Protein AF-A0A2G9NCN1-F1 (afdb_monomer)

Sequence (105 aa):
MTINVITGAPCSGKTTLVGLLRDEGFAVLEETAFELINERKDGGRGNPHESREELIEFEKELFARQKEKEWEFVSYGGKMSKNNGMIEGTKHGFLDRSLVDVLAY

Solvent-accessible surface area (backbone atoms only — not comparable to full-atom values): 6289 Å² total; per-residue (Å²): 117,47,79,45,78,48,71,57,64,87,91,68,50,61,70,57,53,50,48,52,41,39,75,76,53,40,24,57,47,78,46,52,61,61,55,51,53,50,54,32,54,78,67,73,45,75,68,48,79,78,41,74,67,45,35,54,52,47,53,53,51,40,52,54,53,41,53,50,51,52,48,50,40,60,75,57,62,36,76,67,63,96,82,62,81,85,58,89,78,56,53,47,31,41,37,55,45,63,94,57,66,87,75,78,117

Radius of gyration: 14.78 Å; Cα contacts (8 Å, |Δi|>4): 110; chains: 1; bounding box: 37×28×39 Å

Foldseek 3Di:
DAEAEDEDAPPPCLVVVLVVCVVVVALEDDQLLVVLQVVCVVVVHDQCPPDPVSVVVSVVVSVVVVVVSVCCCVVVVSPDDPDDDDPPPRNYYYYYDYPCPSPVD

Mean predicted aligned error: 9.06 Å

Structure (mmCIF, N/CA/C/O backbone):
data_AF-A0A2G9NCN1-F1
#
_entry.id   AF-A0A2G9NCN1-F1
#
loop_
_atom_site.group_PDB
_atom_site.id
_atom_site.type_symbol
_atom_site.label_atom_id
_atom_site.label_alt_id
_atom_site.label_comp_id
_atom_site.label_asym_id
_atom_site.label_entity_id
_atom_site.label_seq_id
_atom_site.pdbx_PDB_ins_code
_atom_site.Cartn_x
_atom_site.Cartn_y
_atom_site.Cartn_z
_atom_site.occupancy
_atom_site.B_iso_or_equiv
_atom_site.auth_seq_id
_atom_site.auth_comp_id
_atom_site.auth_asym_id
_atom_site.auth_atom_id
_atom_site.pdbx_PDB_model_num
ATOM 1 N N . MET A 1 1 ? -4.723 8.467 18.477 1.00 66.69 1 MET A N 1
ATOM 2 C CA . MET A 1 1 ? -4.664 7.323 17.551 1.00 66.69 1 MET A CA 1
ATOM 3 C C . MET A 1 1 ? -3.253 6.772 17.598 1.00 66.69 1 MET A C 1
ATOM 5 O O . MET A 1 1 ? -2.312 7.541 17.476 1.00 66.69 1 MET A O 1
ATOM 9 N N . THR A 1 2 ? -3.123 5.481 17.852 1.00 70.88 2 THR A N 1
ATOM 10 C CA . THR A 1 2 ? -1.888 4.705 17.866 1.00 70.88 2 THR A CA 1
ATOM 11 C C . THR A 1 2 ? -1.744 4.041 16.506 1.00 70.88 2 THR A C 1
ATOM 13 O O . THR A 1 2 ? -2.701 3.458 16.004 1.00 70.88 2 THR A O 1
ATOM 16 N N . ILE A 1 3 ? -0.567 4.131 15.900 1.00 75.06 3 ILE A N 1
ATOM 17 C CA . ILE A 1 3 ? -0.284 3.478 14.622 1.00 75.06 3 ILE A CA 1
ATOM 18 C C . ILE A 1 3 ? 0.561 2.246 14.905 1.00 75.06 3 ILE A C 1
ATOM 20 O O . ILE A 1 3 ? 1.618 2.342 15.525 1.00 75.06 3 ILE A O 1
ATOM 24 N N . ASN A 1 4 ? 0.069 1.097 14.463 1.00 80.00 4 ASN A N 1
ATOM 25 C CA . ASN A 1 4 ? 0.758 -0.176 14.524 1.00 80.00 4 ASN A CA 1
ATOM 26 C C . ASN A 1 4 ? 1.290 -0.495 13.126 1.00 80.00 4 ASN A C 1
ATOM 28 O O . ASN A 1 4 ? 0.549 -0.446 12.147 1.00 80.00 4 ASN A O 1
ATOM 32 N N . VAL A 1 5 ? 2.568 -0.837 13.028 1.00 81.06 5 VAL A N 1
ATOM 33 C CA . VAL A 1 5 ? 3.169 -1.268 11.765 1.00 81.06 5 VAL A CA 1
ATOM 34 C C . VAL A 1 5 ? 3.311 -2.780 11.800 1.00 81.06 5 VAL A C 1
ATOM 36 O O . VAL A 1 5 ? 3.916 -3.322 12.725 1.00 81.06 5 VAL A O 1
ATOM 39 N N . ILE A 1 6 ? 2.748 -3.452 10.801 1.00 80.06 6 ILE A N 1
ATOM 40 C CA . ILE A 1 6 ? 2.888 -4.889 10.596 1.00 80.06 6 ILE A CA 1
ATOM 41 C C . ILE A 1 6 ? 4.017 -5.081 9.589 1.00 80.06 6 ILE A C 1
ATOM 43 O O . ILE A 1 6 ? 3.953 -4.590 8.465 1.00 80.06 6 ILE A O 1
ATOM 47 N N . THR A 1 7 ? 5.068 -5.782 10.007 1.00 80.56 7 THR A N 1
ATOM 48 C CA . THR A 1 7 ? 6.214 -6.112 9.158 1.00 80.56 7 THR A CA 1
ATOM 49 C C . THR A 1 7 ? 6.429 -7.618 9.127 1.00 80.56 7 THR A C 1
ATOM 51 O O . THR A 1 7 ? 6.041 -8.344 10.043 1.00 80.56 7 THR A O 1
ATOM 54 N N . GLY A 1 8 ? 7.041 -8.109 8.054 1.00 74.00 8 GLY A N 1
ATOM 55 C CA . GLY A 1 8 ? 7.278 -9.536 7.863 1.00 74.00 8 GLY A CA 1
ATOM 56 C C . GLY A 1 8 ? 7.712 -9.862 6.441 1.00 74.00 8 GLY A C 1
ATOM 57 O O . GLY A 1 8 ? 7.582 -9.037 5.533 1.00 74.00 8 GLY A O 1
ATOM 58 N N . ALA A 1 9 ? 8.235 -11.072 6.258 1.00 72.31 9 ALA A N 1
ATOM 59 C CA . ALA A 1 9 ? 8.667 -11.566 4.957 1.00 72.31 9 ALA A CA 1
ATOM 60 C C . ALA A 1 9 ? 7.514 -11.563 3.927 1.00 72.31 9 ALA A C 1
ATOM 62 O O . ALA A 1 9 ? 6.336 -11.607 4.311 1.00 72.31 9 ALA A O 1
ATOM 63 N N . PRO A 1 10 ? 7.817 -11.523 2.619 1.00 70.19 10 PRO A N 1
ATOM 64 C CA . PRO A 1 10 ? 6.810 -11.796 1.598 1.00 70.19 10 PRO A CA 1
ATOM 65 C C . PRO A 1 10 ? 6.132 -13.146 1.880 1.00 70.19 10 PRO A C 1
ATOM 67 O O . PRO A 1 10 ? 6.751 -14.074 2.404 1.00 70.19 10 PRO A O 1
ATOM 70 N N . CYS A 1 11 ? 4.834 -13.236 1.588 1.00 70.50 11 CYS A N 1
ATOM 71 C CA . CYS A 1 11 ? 4.008 -14.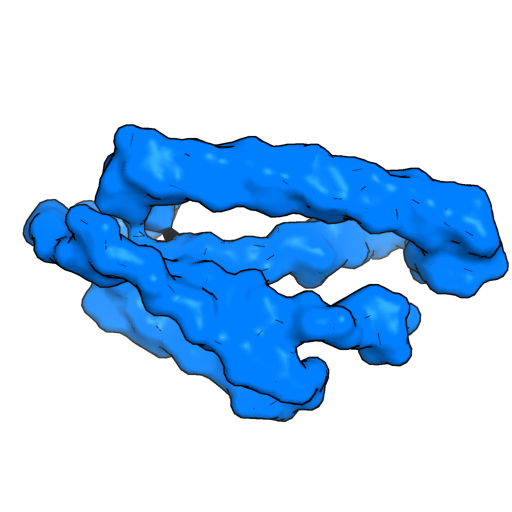427 1.832 1.00 70.50 11 CYS A CA 1
ATOM 72 C C . CYS A 1 11 ? 3.882 -14.880 3.305 1.00 70.50 11 CYS A C 1
ATOM 74 O O . CYS A 1 11 ? 3.397 -15.979 3.560 1.00 70.50 11 CYS A O 1
ATOM 76 N N . SER A 1 12 ? 4.233 -14.048 4.297 1.00 79.94 12 SER A N 1
ATOM 77 C CA . SER A 1 12 ? 4.064 -14.388 5.724 1.00 79.94 12 SER A CA 1
ATOM 78 C C . SER A 1 12 ? 2.637 -14.187 6.265 1.00 79.94 12 SER A C 1
ATOM 80 O O . SER A 1 12 ? 2.434 -14.222 7.476 1.00 79.94 12 SER A O 1
ATOM 82 N N . GLY A 1 13 ? 1.656 -13.917 5.395 1.00 80.44 13 GLY A N 1
ATOM 83 C CA . GLY A 1 13 ? 0.256 -13.697 5.779 1.00 80.44 13 GLY A CA 1
ATOM 84 C C . GLY A 1 13 ? -0.088 -12.279 6.256 1.00 80.44 13 GLY A C 1
ATOM 85 O O . GLY A 1 13 ? -1.154 -12.089 6.836 1.00 80.44 13 GLY A O 1
ATOM 86 N N . LYS A 1 14 ? 0.770 -11.275 6.013 1.00 85.12 14 LYS A N 1
ATOM 87 C CA . LYS A 1 14 ? 0.518 -9.873 6.416 1.00 85.12 14 LYS A CA 1
ATOM 88 C C . LYS A 1 14 ? -0.776 -9.326 5.825 1.00 85.12 14 LYS A C 1
ATOM 90 O O . LYS A 1 14 ? -1.657 -8.920 6.572 1.00 85.12 14 LYS A O 1
ATOM 95 N N . THR A 1 15 ? -0.933 -9.450 4.508 1.00 80.75 15 THR A N 1
ATOM 96 C CA . THR A 1 15 ? -2.136 -9.036 3.780 1.00 80.75 15 THR A CA 1
ATOM 97 C C . THR A 1 15 ? -3.390 -9.726 4.323 1.00 80.75 15 THR A C 1
ATOM 99 O O . THR A 1 15 ? -4.438 -9.102 4.450 1.00 80.75 15 THR A O 1
ATOM 102 N N . THR A 1 16 ? -3.279 -10.999 4.720 1.00 85.44 16 THR A N 1
ATOM 103 C CA . THR A 1 16 ? -4.376 -11.738 5.360 1.00 85.44 16 THR A CA 1
ATOM 104 C C . THR A 1 16 ? -4.730 -11.150 6.725 1.00 85.44 16 THR A C 1
ATOM 106 O O . THR A 1 16 ? -5.901 -10.894 6.986 1.00 85.44 16 THR A O 1
ATOM 109 N N . LEU A 1 17 ? -3.742 -10.890 7.585 1.00 85.06 17 LEU A N 1
ATOM 110 C CA . LEU A 1 17 ? -3.960 -10.285 8.904 1.00 85.06 17 LEU A CA 1
ATOM 111 C C . LEU A 1 17 ? -4.567 -8.877 8.795 1.00 85.06 17 LEU A C 1
ATOM 113 O O . LEU A 1 17 ? -5.496 -8.538 9.521 1.00 85.06 17 LEU A O 1
ATOM 117 N N . VAL A 1 18 ? -4.061 -8.077 7.862 1.00 83.06 18 VAL A N 1
ATOM 118 C CA . VAL A 1 18 ? -4.542 -6.733 7.509 1.00 83.06 18 VAL A CA 1
ATOM 119 C C . VAL A 1 18 ? -6.006 -6.779 7.050 1.00 83.06 18 VAL A C 1
ATOM 121 O O . VAL A 1 18 ? -6.807 -5.950 7.482 1.00 83.06 18 VAL A O 1
ATOM 124 N N . GLY A 1 19 ? -6.381 -7.779 6.245 1.00 82.00 19 GLY A N 1
ATOM 125 C CA . GLY A 1 19 ? -7.770 -8.036 5.854 1.00 82.00 19 GLY A CA 1
ATOM 126 C C . GLY A 1 19 ? -8.669 -8.396 7.040 1.00 82.00 19 GLY A C 1
ATOM 127 O O . GLY A 1 19 ? -9.717 -7.784 7.211 1.00 82.00 19 GLY A O 1
ATOM 128 N N . LEU A 1 20 ? -8.224 -9.300 7.919 1.00 85.69 20 LEU A N 1
ATOM 129 C CA . LEU A 1 20 ? -8.979 -9.671 9.125 1.00 85.69 20 LEU A CA 1
ATOM 130 C C . LEU A 1 20 ? -9.202 -8.473 10.060 1.00 85.69 20 LEU A C 1
ATOM 132 O O . LEU A 1 20 ? -10.305 -8.271 10.555 1.00 85.69 20 LEU A O 1
ATOM 136 N N . LEU A 1 21 ? -8.183 -7.630 10.260 1.00 83.12 21 LEU A N 1
ATOM 137 C CA . LEU A 1 21 ? -8.310 -6.404 11.056 1.00 83.12 21 LEU A CA 1
ATOM 138 C C . LEU A 1 21 ? -9.306 -5.420 10.429 1.00 83.12 21 LEU A C 1
ATOM 140 O O . LEU A 1 21 ? -10.055 -4.753 11.141 1.00 83.12 21 LEU A O 1
ATOM 144 N N . ARG A 1 22 ? -9.350 -5.334 9.098 1.00 82.50 22 ARG A N 1
ATOM 145 C CA . ARG A 1 22 ? -10.364 -4.532 8.407 1.00 82.50 22 ARG A CA 1
ATOM 146 C C . ARG A 1 22 ? -11.767 -5.084 8.632 1.00 82.50 22 ARG A C 1
ATOM 148 O O . ARG A 1 22 ? -12.675 -4.294 8.876 1.00 82.50 22 ARG A O 1
ATOM 155 N N . ASP A 1 23 ? -11.940 -6.400 8.566 1.00 81.56 23 ASP A N 1
ATOM 156 C CA . ASP A 1 23 ? -13.233 -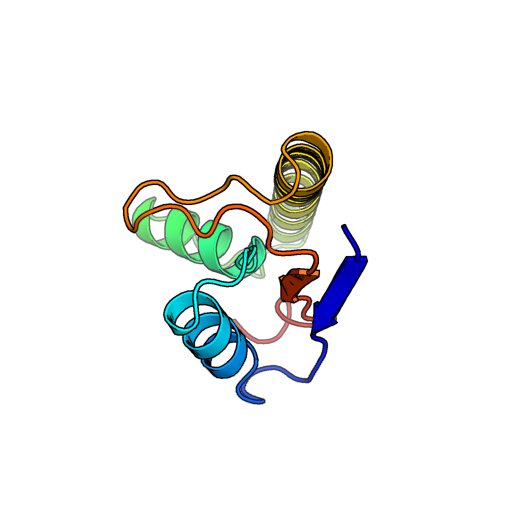7.054 8.797 1.00 81.56 23 ASP A CA 1
ATOM 157 C C . ASP A 1 23 ? -13.711 -6.875 10.248 1.00 81.56 23 ASP A C 1
ATOM 159 O O . ASP A 1 23 ? -14.908 -6.737 10.499 1.00 81.56 23 ASP A O 1
ATOM 163 N N . GLU A 1 24 ? -12.780 -6.771 11.200 1.00 82.19 24 GLU A N 1
ATOM 164 C CA . GLU A 1 24 ? -13.050 -6.368 12.589 1.00 82.19 24 GLU A CA 1
ATOM 165 C C . GLU A 1 24 ? -13.304 -4.852 12.757 1.00 82.19 24 GLU A C 1
ATOM 167 O O . GLU A 1 24 ? -13.597 -4.376 13.856 1.00 82.19 24 GLU A O 1
ATOM 172 N N . GLY A 1 25 ? -13.228 -4.082 11.668 1.00 78.25 25 GLY A N 1
ATOM 173 C CA . GLY A 1 25 ? -13.541 -2.656 11.609 1.00 78.25 25 GLY A CA 1
ATOM 174 C C . GLY A 1 25 ? -12.414 -1.729 12.066 1.00 78.25 25 GLY A C 1
ATOM 175 O O . GLY A 1 25 ? -12.652 -0.554 12.368 1.00 78.25 25 GLY A O 1
ATOM 176 N N . PHE A 1 26 ? -11.174 -2.222 12.102 1.00 80.12 26 PHE A N 1
ATOM 177 C CA . PHE A 1 26 ? -10.010 -1.362 12.280 1.00 80.12 26 PHE A CA 1
ATOM 178 C C . PHE A 1 26 ? -9.742 -0.515 11.035 1.00 80.12 26 PHE A C 1
ATOM 180 O O . PHE A 1 26 ? -9.962 -0.926 9.896 1.00 80.12 26 PHE A O 1
ATOM 187 N N . ALA A 1 27 ? -9.197 0.679 11.267 1.00 77.19 27 ALA A N 1
ATOM 188 C CA . ALA A 1 27 ? -8.631 1.484 10.200 1.00 77.19 27 ALA A CA 1
ATOM 189 C C . ALA A 1 27 ? -7.346 0.811 9.705 1.00 77.19 27 ALA A C 1
ATOM 191 O O . ALA A 1 27 ? -6.400 0.602 10.471 1.00 77.19 27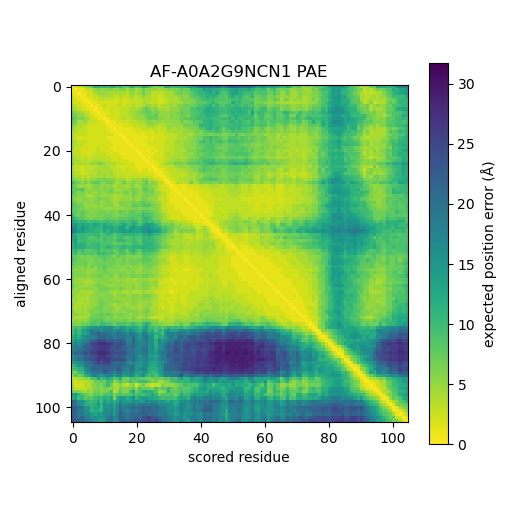 ALA A O 1
ATOM 192 N N . VAL A 1 28 ? -7.307 0.475 8.423 1.00 79.12 28 VAL A N 1
ATOM 193 C CA . VAL A 1 28 ? -6.203 -0.266 7.818 1.00 79.12 28 VAL A CA 1
ATOM 194 C C . VAL A 1 28 ? -5.755 0.452 6.555 1.00 79.12 28 VAL A C 1
ATOM 196 O O . VAL A 1 28 ? -6.591 0.829 5.735 1.00 79.12 28 VAL A O 1
ATOM 199 N N . LEU A 1 29 ? -4.443 0.616 6.397 1.00 79.56 29 LEU A N 1
ATOM 200 C CA . LEU A 1 29 ? -3.836 1.092 5.163 1.00 79.56 29 LEU A CA 1
ATOM 201 C C . LEU A 1 29 ? -3.197 -0.084 4.421 1.00 79.56 29 LEU A C 1
ATOM 203 O O . LEU A 1 29 ? -2.317 -0.756 4.962 1.00 79.56 29 LEU A O 1
ATOM 207 N N . GLU A 1 30 ? -3.659 -0.330 3.195 1.00 75.50 30 GLU A N 1
ATOM 208 C CA . GLU A 1 30 ? -3.088 -1.356 2.320 1.00 75.50 30 GLU A CA 1
ATOM 209 C C . GLU A 1 30 ? -1.711 -0.965 1.787 1.00 75.50 30 GLU A C 1
ATOM 211 O O . GLU A 1 30 ? -1.319 0.207 1.741 1.00 75.50 30 GLU A O 1
ATOM 216 N N . GLU A 1 31 ? -0.967 -1.986 1.374 1.00 77.44 31 GLU A N 1
ATOM 217 C CA . GLU A 1 31 ? 0.366 -1.823 0.832 1.00 77.44 31 GLU A CA 1
ATOM 218 C C . GLU A 1 31 ? 0.344 -1.119 -0.531 1.00 77.44 31 GLU A C 1
ATOM 220 O O . GLU A 1 31 ? -0.196 -1.607 -1.524 1.00 77.44 31 GLU A O 1
ATOM 225 N N . THR A 1 32 ? 1.023 0.027 -0.601 1.00 81.12 32 THR A N 1
ATOM 226 C CA . THR A 1 32 ? 1.063 0.859 -1.813 1.00 81.12 32 THR A CA 1
ATOM 227 C C . THR A 1 32 ? 1.820 0.192 -2.967 1.00 81.12 32 THR A C 1
ATOM 229 O O . THR A 1 32 ? 1.497 0.443 -4.125 1.00 81.12 32 THR A O 1
ATOM 232 N N . ALA A 1 33 ? 2.795 -0.677 -2.675 1.00 77.50 33 ALA A N 1
ATOM 233 C CA . ALA A 1 33 ? 3.550 -1.398 -3.699 1.00 77.50 33 ALA A CA 1
ATOM 234 C C . ALA A 1 33 ? 2.657 -2.371 -4.479 1.00 77.50 33 ALA A C 1
ATOM 236 O O . ALA A 1 33 ? 2.711 -2.395 -5.707 1.00 77.50 33 ALA A O 1
ATOM 237 N N . PHE A 1 34 ? 1.793 -3.113 -3.782 1.00 78.50 34 PHE A N 1
ATOM 238 C CA . PHE A 1 34 ? 0.868 -4.055 -4.407 1.00 78.50 34 PHE A CA 1
ATOM 239 C C . PHE A 1 34 ? -0.128 -3.350 -5.335 1.00 78.50 34 PHE A C 1
ATOM 241 O O . PHE A 1 34 ? -0.313 -3.764 -6.480 1.00 78.50 34 PHE A O 1
ATOM 248 N N . GLU A 1 35 ? -0.725 -2.250 -4.871 1.00 83.31 35 GLU A N 1
ATOM 249 C CA . GLU A 1 35 ? -1.624 -1.435 -5.694 1.00 83.31 35 GLU A CA 1
ATOM 250 C C . GLU A 1 35 ? -0.918 -0.910 -6.948 1.00 83.31 35 GLU A C 1
ATOM 252 O O . GLU A 1 35 ? -1.432 -1.054 -8.056 1.00 83.31 35 GLU A O 1
ATOM 257 N N . LEU A 1 36 ? 0.296 -0.374 -6.793 1.00 84.31 36 LEU A N 1
ATOM 258 C CA . LEU A 1 36 ? 1.047 0.198 -7.905 1.00 84.31 36 LEU A CA 1
ATOM 259 C C . LEU A 1 36 ? 1.467 -0.858 -8.941 1.00 84.31 36 LEU A C 1
ATOM 261 O O . LEU A 1 36 ? 1.444 -0.591 -10.143 1.00 84.31 36 LEU A O 1
ATOM 265 N N . ILE A 1 37 ? 1.824 -2.069 -8.502 1.00 83.69 37 ILE A N 1
ATOM 266 C CA . ILE A 1 37 ? 2.128 -3.194 -9.400 1.00 83.69 37 ILE A CA 1
ATOM 267 C C . ILE A 1 37 ? 0.885 -3.596 -10.201 1.00 83.69 37 ILE A C 1
ATOM 269 O O . ILE A 1 37 ? 0.989 -3.820 -11.408 1.00 83.69 37 ILE A O 1
ATOM 273 N N . ASN A 1 38 ? -0.284 -3.672 -9.561 1.00 83.50 38 ASN A N 1
ATOM 274 C CA . ASN A 1 38 ? -1.527 -4.019 -10.252 1.00 83.50 38 ASN A CA 1
ATOM 275 C C . ASN A 1 38 ? -1.939 -2.936 -11.254 1.00 83.50 38 ASN A C 1
ATOM 277 O O . ASN A 1 38 ? -2.237 -3.266 -12.396 1.00 83.50 38 ASN A O 1
ATOM 281 N N . GLU A 1 39 ? -1.843 -1.654 -10.890 1.00 87.06 39 GLU A N 1
ATOM 282 C CA . GLU A 1 39 ? -2.094 -0.544 -11.822 1.00 87.06 39 GLU A CA 1
ATOM 283 C C . GLU A 1 39 ? -1.172 -0.593 -13.049 1.00 87.06 39 GLU A C 1
ATOM 285 O O . GLU A 1 39 ? -1.608 -0.341 -14.174 1.00 87.06 39 GLU A O 1
ATOM 290 N N . ARG A 1 40 ? 0.108 -0.942 -12.857 1.00 85.81 40 ARG A N 1
ATOM 291 C CA . ARG A 1 40 ? 1.053 -1.119 -13.968 1.00 85.81 40 ARG A CA 1
ATOM 292 C C . ARG A 1 40 ? 0.664 -2.292 -14.861 1.00 85.81 40 ARG A C 1
ATOM 294 O O . ARG A 1 40 ? 0.650 -2.118 -16.078 1.00 85.81 40 ARG A O 1
ATOM 301 N N . LYS A 1 41 ? 0.297 -3.438 -14.278 1.00 83.62 41 LYS A N 1
ATOM 302 C CA . LYS A 1 41 ? -0.182 -4.612 -15.029 1.00 83.62 41 LYS A CA 1
ATOM 303 C C . LYS A 1 41 ? -1.441 -4.293 -15.833 1.00 83.62 41 LYS A C 1
ATOM 305 O O . LYS A 1 41 ? -1.477 -4.575 -17.029 1.00 83.62 41 LYS A O 1
ATOM 310 N N . ASP A 1 42 ? -2.425 -3.651 -15.211 1.00 86.88 42 ASP A N 1
ATOM 311 C 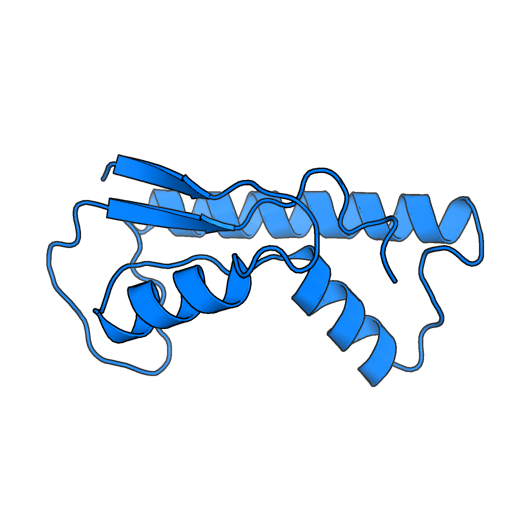CA . ASP A 1 42 ? -3.682 -3.256 -15.858 1.00 86.88 42 ASP A CA 1
ATOM 312 C C . ASP A 1 42 ? -3.451 -2.213 -16.964 1.00 86.88 42 ASP A C 1
ATOM 314 O O . ASP A 1 42 ? -4.120 -2.224 -17.998 1.00 86.88 42 ASP A O 1
ATOM 318 N N . GLY A 1 43 ? -2.459 -1.337 -16.780 1.00 85.12 43 GLY A N 1
ATOM 319 C CA . GLY A 1 43 ? -2.016 -0.349 -17.766 1.00 85.12 43 GLY A CA 1
ATOM 320 C C . GLY A 1 43 ? -1.089 -0.891 -18.861 1.00 85.12 43 GLY A C 1
ATOM 321 O O . GLY A 1 43 ? -0.613 -0.104 -19.680 1.00 85.12 43 GLY A O 1
ATOM 322 N N . GLY A 1 44 ? -0.799 -2.197 -18.878 1.00 85.12 44 GLY A N 1
ATOM 323 C CA . GLY A 1 44 ? 0.085 -2.829 -19.863 1.00 85.12 44 GLY A CA 1
ATOM 324 C C . GLY A 1 44 ? 1.567 -2.460 -19.725 1.00 85.12 44 GLY A C 1
ATOM 325 O O . GLY A 1 44 ? 2.324 -2.613 -20.683 1.00 85.12 44 GLY A O 1
ATOM 326 N N . ARG A 1 45 ? 1.991 -1.953 -18.563 1.00 79.12 45 ARG A N 1
ATOM 327 C CA . ARG A 1 45 ? 3.404 -1.708 -18.246 1.00 79.12 45 ARG A CA 1
ATOM 328 C C . ARG A 1 45 ? 4.065 -3.000 -17.749 1.00 79.12 45 ARG A C 1
ATOM 330 O O . ARG A 1 45 ? 3.431 -3.797 -17.057 1.00 79.12 45 ARG A O 1
ATOM 337 N N . GLY A 1 46 ? 5.330 -3.188 -18.125 1.00 76.88 46 GLY A N 1
ATOM 338 C CA . GLY A 1 46 ? 6.151 -4.346 -17.763 1.00 76.88 46 GLY A CA 1
ATOM 339 C C . GLY A 1 46 ? 6.523 -4.400 -16.281 1.00 76.88 46 GLY A C 1
ATOM 340 O O . GLY A 1 46 ? 6.083 -3.577 -15.467 1.00 76.88 46 GLY A O 1
ATOM 341 N N . ASN A 1 47 ? 7.333 -5.393 -15.922 1.00 80.38 47 ASN A N 1
ATOM 342 C CA . ASN A 1 47 ? 7.825 -5.531 -14.558 1.00 80.38 47 ASN A CA 1
ATOM 343 C C . ASN A 1 47 ? 8.757 -4.336 -14.234 1.00 80.38 47 ASN A C 1
ATOM 345 O O . ASN A 1 47 ? 9.692 -4.083 -14.991 1.00 80.38 47 ASN A O 1
ATOM 349 N N . PRO A 1 48 ? 8.563 -3.603 -13.116 1.00 79.19 48 PRO A N 1
ATOM 350 C CA . PRO A 1 48 ? 9.462 -2.515 -12.709 1.00 79.19 48 PRO A CA 1
ATOM 351 C C . PRO A 1 48 ? 10.937 -2.930 -12.532 1.00 79.19 48 PRO A C 1
ATOM 353 O O . PRO A 1 48 ? 11.799 -2.061 -12.436 1.00 79.19 48 PRO A O 1
ATOM 356 N N . HIS A 1 49 ? 11.239 -4.229 -12.496 1.00 78.12 49 HIS A N 1
ATOM 357 C CA . HIS A 1 49 ? 12.587 -4.799 -12.414 1.00 78.12 49 HIS A CA 1
ATOM 358 C C . HIS A 1 49 ? 13.276 -5.023 -13.764 1.00 78.12 49 HIS A C 1
ATOM 360 O O . HIS A 1 49 ? 14.410 -5.503 -13.783 1.00 78.12 49 HIS A O 1
ATOM 366 N N . GLU A 1 50 ? 12.630 -4.689 -14.883 1.00 81.81 50 GLU A N 1
ATOM 367 C CA . GLU A 1 50 ? 13.196 -4.876 -16.226 1.00 81.81 50 GLU A CA 1
ATOM 368 C C . GLU A 1 50 ? 14.424 -3.989 -16.479 1.00 81.81 50 GLU A C 1
ATOM 370 O O . GLU A 1 50 ? 15.383 -4.423 -17.125 1.00 81.81 50 GLU A O 1
ATOM 375 N N . SER A 1 51 ? 14.451 -2.779 -15.915 1.00 85.25 51 SER A N 1
ATOM 376 C CA . SER A 1 51 ? 15.588 -1.863 -16.003 1.00 85.25 51 SER A CA 1
ATOM 377 C C . SER A 1 51 ? 15.810 -1.070 -14.714 1.00 85.25 51 SER A C 1
ATOM 379 O O . SER A 1 51 ? 14.925 -0.909 -13.872 1.00 85.25 51 SER A O 1
ATOM 381 N N . ARG A 1 52 ? 17.025 -0.530 -14.550 1.00 79.75 52 ARG A N 1
ATOM 382 C CA . ARG A 1 52 ? 17.356 0.328 -13.403 1.00 79.75 52 ARG A CA 1
ATOM 383 C C . ARG A 1 52 ? 16.524 1.610 -13.417 1.00 79.75 52 ARG A C 1
ATOM 385 O O . ARG A 1 52 ? 16.167 2.126 -12.361 1.00 79.75 52 ARG A O 1
ATOM 392 N N . GLU A 1 53 ? 16.252 2.137 -14.601 1.00 86.25 53 GLU A N 1
ATOM 393 C CA . GLU A 1 53 ? 15.475 3.349 -14.815 1.00 86.25 53 GLU A CA 1
ATOM 394 C C . GLU A 1 53 ? 14.014 3.150 -14.392 1.00 86.25 53 GLU A C 1
ATOM 396 O O . GLU A 1 53 ? 13.488 3.975 -13.641 1.00 86.25 53 GLU A O 1
ATOM 401 N N . GLU A 1 54 ? 13.393 2.035 -14.786 1.00 83.81 54 GLU A N 1
ATOM 402 C CA . GLU A 1 54 ? 12.019 1.688 -14.395 1.00 83.81 54 GLU A CA 1
ATOM 403 C C . GLU A 1 54 ? 11.889 1.403 -12.903 1.00 83.81 54 GLU A C 1
ATOM 405 O O . GLU A 1 54 ? 10.888 1.798 -12.295 1.00 83.81 54 GLU A O 1
ATOM 410 N N . LEU A 1 55 ? 12.913 0.788 -12.306 1.00 83.19 55 LEU A N 1
ATOM 411 C CA . LEU A 1 55 ? 12.973 0.557 -10.869 1.00 83.19 55 LEU A CA 1
ATOM 412 C C . LEU A 1 55 ? 13.005 1.882 -10.104 1.00 83.19 55 LEU A C 1
ATOM 414 O O . LEU A 1 55 ? 12.228 2.085 -9.175 1.00 83.19 55 LEU A O 1
ATOM 418 N N . ILE A 1 56 ? 13.855 2.820 -10.526 1.00 83.31 56 ILE A N 1
ATOM 419 C CA . ILE A 1 56 ? 13.943 4.147 -9.903 1.00 83.31 56 ILE A CA 1
ATOM 420 C C . ILE A 1 56 ? 12.629 4.923 -10.076 1.00 83.31 56 ILE A C 1
ATOM 422 O O . ILE A 1 56 ? 12.212 5.629 -9.155 1.00 83.31 56 ILE A O 1
ATOM 426 N N . GLU A 1 57 ? 11.982 4.839 -11.242 1.00 86.81 57 GLU A N 1
ATOM 427 C CA . GLU A 1 57 ? 10.671 5.461 -11.464 1.00 86.81 57 GLU A CA 1
ATOM 428 C C . GLU A 1 57 ? 9.615 4.858 -10.530 1.00 86.81 57 GLU A C 1
ATOM 430 O O . GLU A 1 57 ? 8.883 5.598 -9.869 1.00 86.81 57 GLU A O 1
ATOM 435 N N . PHE A 1 58 ? 9.580 3.528 -10.427 1.00 86.31 58 PHE A N 1
ATOM 436 C CA . PHE A 1 58 ? 8.672 2.803 -9.543 1.00 86.31 58 PHE A CA 1
ATOM 437 C C . PHE A 1 58 ? 8.875 3.179 -8.076 1.00 86.31 58 PHE A C 1
ATOM 439 O O . PHE A 1 58 ? 7.915 3.535 -7.400 1.00 86.31 58 PHE A O 1
ATOM 446 N N . GLU A 1 59 ? 10.114 3.166 -7.584 1.00 82.38 59 GLU A N 1
ATOM 447 C CA . GLU A 1 59 ? 10.428 3.500 -6.191 1.00 82.38 59 GLU A CA 1
ATOM 448 C C . GLU A 1 59 ? 10.060 4.948 -5.846 1.00 82.38 59 GLU A C 1
ATOM 450 O O . GLU A 1 59 ? 9.541 5.217 -4.760 1.00 82.38 59 GLU A O 1
ATOM 455 N N . LYS A 1 60 ? 10.282 5.894 -6.770 1.00 85.75 60 LYS A N 1
ATOM 456 C CA . LYS A 1 60 ? 9.880 7.298 -6.584 1.00 85.75 60 LYS A CA 1
ATOM 457 C C . LYS A 1 60 ? 8.367 7.446 -6.481 1.00 85.75 60 LYS A C 1
ATOM 459 O O . LYS A 1 60 ? 7.885 8.170 -5.610 1.00 85.75 60 LYS A O 1
ATOM 464 N N . GLU A 1 61 ? 7.635 6.779 -7.366 1.00 87.94 61 GLU A N 1
ATOM 465 C CA . GLU A 1 61 ? 6.174 6.801 -7.376 1.00 87.94 61 GLU A CA 1
ATOM 466 C C . GLU A 1 61 ? 5.600 6.133 -6.120 1.00 87.94 61 GLU A C 1
ATOM 468 O O . GLU A 1 61 ? 4.749 6.718 -5.444 1.00 87.94 61 GLU A O 1
ATOM 473 N N . LEU A 1 62 ? 6.131 4.964 -5.755 1.00 85.75 62 LEU A N 1
ATOM 474 C CA . LEU A 1 62 ? 5.794 4.242 -4.532 1.00 85.75 62 LEU A CA 1
ATOM 475 C C . LEU A 1 62 ? 5.987 5.132 -3.302 1.00 85.75 62 LEU A C 1
ATOM 477 O O . LEU A 1 62 ? 5.064 5.287 -2.504 1.00 85.75 62 LEU A O 1
ATOM 481 N N . PHE A 1 63 ? 7.155 5.765 -3.169 1.00 82.62 63 PHE A N 1
ATOM 482 C CA . PHE A 1 63 ? 7.454 6.637 -2.036 1.00 82.62 63 PHE A CA 1
ATOM 483 C C . PHE A 1 63 ? 6.510 7.843 -1.964 1.00 82.62 63 PHE A C 1
ATOM 485 O O . PHE A 1 63 ? 6.018 8.179 -0.885 1.00 82.62 63 PHE A O 1
ATOM 492 N N . ALA A 1 64 ? 6.237 8.490 -3.101 1.00 85.31 64 ALA A N 1
ATOM 493 C CA . ALA A 1 64 ? 5.348 9.648 -3.158 1.00 85.31 64 ALA A CA 1
ATOM 494 C C . ALA A 1 64 ? 3.919 9.289 -2.722 1.00 85.31 64 ALA A C 1
ATOM 496 O O . ALA A 1 64 ? 3.373 9.937 -1.825 1.00 85.31 64 ALA A O 1
ATOM 497 N N . ARG A 1 65 ? 3.351 8.219 -3.290 1.00 85.38 65 ARG A N 1
ATOM 498 C CA . ARG A 1 65 ? 1.993 7.753 -2.967 1.00 85.38 65 ARG A CA 1
ATOM 499 C C . ARG A 1 65 ? 1.888 7.236 -1.538 1.00 85.38 65 ARG A C 1
ATOM 501 O O . ARG A 1 65 ? 0.910 7.523 -0.852 1.00 85.38 65 ARG A O 1
ATOM 508 N N . GLN A 1 66 ? 2.899 6.509 -1.063 1.00 82.94 66 GLN A N 1
ATOM 509 C CA . GLN A 1 66 ? 2.912 5.991 0.301 1.00 82.94 66 GLN A CA 1
ATOM 510 C C . GLN A 1 66 ? 2.941 7.129 1.322 1.00 82.94 66 GLN A C 1
ATOM 512 O O . GLN A 1 66 ? 2.189 7.101 2.294 1.00 82.94 66 GLN A O 1
ATOM 517 N N . LYS A 1 67 ? 3.755 8.163 1.080 1.00 83.94 67 LYS A N 1
ATOM 518 C CA . LYS A 1 67 ? 3.799 9.356 1.930 1.00 83.94 67 LYS A CA 1
ATOM 519 C C . LYS A 1 67 ? 2.441 10.057 1.992 1.00 83.94 67 LYS A C 1
ATOM 521 O O . LYS A 1 67 ? 2.018 10.445 3.077 1.00 83.94 67 LYS A O 1
ATOM 526 N N . GLU A 1 68 ? 1.781 10.238 0.851 1.00 84.62 68 GLU A N 1
ATOM 527 C CA . GLU A 1 68 ? 0.464 10.878 0.776 1.00 84.62 68 GLU A CA 1
ATOM 528 C C . GLU A 1 68 ? -0.595 10.068 1.531 1.00 84.62 68 GLU A C 1
ATOM 530 O O . GLU A 1 68 ? -1.254 10.597 2.424 1.00 84.62 68 GLU A O 1
ATOM 535 N N . LYS A 1 69 ? -0.675 8.761 1.272 1.00 83.00 69 LYS A N 1
ATOM 536 C CA . LYS A 1 69 ? -1.600 7.852 1.957 1.00 83.00 69 LYS A CA 1
A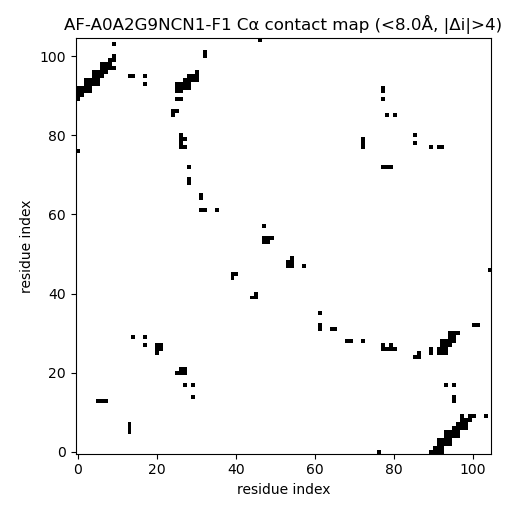TOM 537 C C . LYS A 1 69 ? -1.394 7.802 3.464 1.00 83.00 69 LYS A C 1
ATOM 539 O O . LYS A 1 69 ? -2.359 7.888 4.219 1.00 83.00 69 LYS A O 1
ATOM 544 N N . GLU A 1 70 ? -0.149 7.667 3.917 1.00 81.00 70 GLU A N 1
ATOM 545 C CA . GLU A 1 70 ? 0.167 7.657 5.347 1.00 81.00 70 GLU A CA 1
ATOM 546 C C . GLU A 1 70 ? -0.179 9.007 5.989 1.00 81.00 70 GLU A C 1
ATOM 548 O O . GLU A 1 70 ? -0.732 9.042 7.090 1.00 81.00 70 GLU A O 1
ATOM 553 N N . TRP A 1 71 ? 0.072 10.119 5.291 1.00 79.88 71 TRP A N 1
ATOM 554 C CA . TRP A 1 71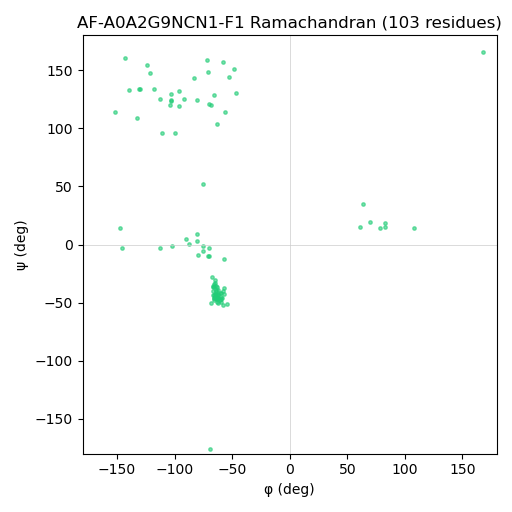 ? -0.292 11.453 5.762 1.00 79.88 71 TRP A CA 1
ATOM 555 C C . TRP A 1 71 ? -1.804 11.636 5.897 1.00 79.88 71 TRP A C 1
ATOM 557 O O . TRP A 1 71 ? -2.270 12.139 6.923 1.00 79.88 71 TRP A O 1
ATOM 567 N N . GLU A 1 72 ? -2.581 11.215 4.901 1.00 78.25 72 GLU A N 1
ATOM 568 C CA . GLU A 1 72 ? -4.043 11.243 4.957 1.00 78.25 72 GLU A CA 1
ATOM 569 C C . GLU A 1 72 ? -4.569 10.350 6.081 1.00 78.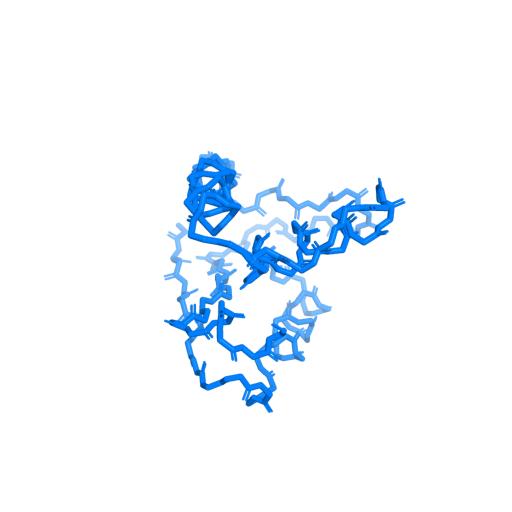25 72 GLU A C 1
ATOM 571 O O . GLU A 1 72 ? -5.388 10.781 6.895 1.00 78.25 72 GLU A O 1
ATOM 576 N N . PHE A 1 73 ? -4.046 9.130 6.187 1.00 75.75 73 PHE A N 1
ATOM 577 C CA . PHE A 1 73 ? -4.430 8.174 7.218 1.00 75.75 73 PHE A CA 1
ATOM 578 C C . PHE A 1 73 ? -4.220 8.735 8.632 1.00 75.75 73 PHE A C 1
ATOM 580 O O . PHE A 1 73 ? -5.102 8.617 9.487 1.00 75.75 73 PHE A O 1
ATOM 587 N N . VAL A 1 74 ? -3.088 9.407 8.864 1.00 73.25 74 VAL A N 1
ATOM 588 C CA . VAL A 1 74 ? -2.775 10.092 10.128 1.00 73.25 74 VAL A CA 1
ATOM 589 C C . VAL A 1 74 ? -3.685 11.306 10.341 1.00 73.25 74 VAL A C 1
ATOM 591 O O . VAL A 1 74 ? -4.283 11.448 11.408 1.00 73.25 74 VAL A O 1
ATOM 594 N N . SER A 1 75 ? -3.805 12.175 9.334 1.00 69.94 75 SER A N 1
ATOM 595 C CA . SER A 1 75 ? -4.507 13.463 9.432 1.00 69.94 75 SER A CA 1
ATOM 596 C C . SER A 1 75 ? -6.008 13.301 9.662 1.00 69.94 75 SER A C 1
ATOM 598 O O . SER A 1 75 ? -6.610 14.060 10.420 1.00 69.94 75 SER A O 1
ATOM 600 N N . TYR A 1 76 ? -6.615 12.285 9.049 1.00 64.44 76 TYR A N 1
ATOM 601 C CA . TYR A 1 76 ? -8.037 11.990 9.202 1.00 64.44 76 TYR A CA 1
ATOM 602 C C . TYR A 1 76 ? -8.338 11.033 10.358 1.00 64.44 76 TYR A C 1
ATOM 604 O O . TYR A 1 76 ? -9.495 10.658 10.550 1.00 64.44 76 TYR A O 1
ATOM 612 N N . GLY A 1 77 ? -7.334 10.647 11.150 1.00 60.97 77 GLY A N 1
ATOM 613 C CA . GLY A 1 77 ? -7.531 9.767 12.297 1.00 60.97 77 GLY A CA 1
ATOM 614 C C . GLY A 1 77 ? -8.024 8.368 11.906 1.00 6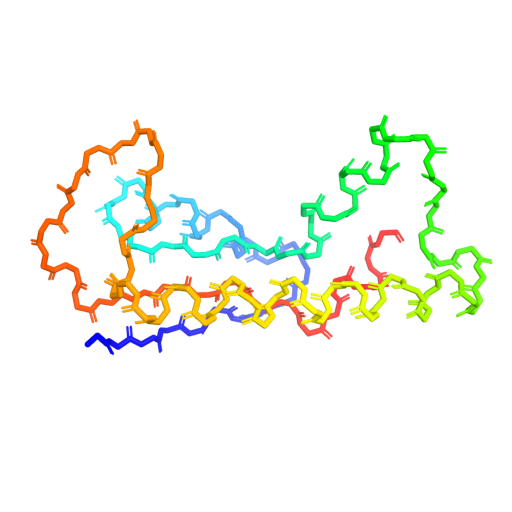0.97 77 GLY A C 1
ATOM 615 O O . GLY A 1 77 ? -8.854 7.806 12.615 1.00 60.97 77 GLY A O 1
ATOM 616 N N . GLY A 1 78 ? -7.577 7.834 10.765 1.00 54.84 78 GLY A N 1
ATOM 617 C CA . GLY A 1 78 ? -7.997 6.520 10.271 1.00 54.84 78 GLY A CA 1
ATOM 618 C C . GLY A 1 78 ? -9.381 6.486 9.605 1.00 54.84 78 GLY A C 1
ATOM 619 O O . GLY A 1 78 ? -9.908 5.403 9.372 1.00 54.84 78 GLY A O 1
ATOM 620 N N . LYS A 1 79 ? -9.987 7.633 9.258 1.00 48.34 79 LYS A N 1
ATOM 621 C CA . LYS A 1 79 ? -11.284 7.710 8.542 1.00 48.34 79 LYS A CA 1
ATOM 622 C C . LYS A 1 79 ? -11.179 7.364 7.046 1.00 48.34 79 LYS A C 1
ATOM 624 O O . LYS A 1 79 ? -11.627 8.123 6.191 1.00 48.34 79 LYS A O 1
ATOM 629 N N . MET A 1 80 ? -10.593 6.219 6.720 1.00 50.25 80 MET A N 1
ATOM 630 C CA . MET A 1 80 ? -10.550 5.673 5.364 1.00 50.25 80 MET A CA 1
ATOM 631 C C . MET A 1 80 ? -11.428 4.420 5.311 1.00 50.25 80 MET A C 1
ATOM 633 O O . MET A 1 80 ? -10.998 3.330 5.661 1.00 50.25 80 MET A O 1
ATOM 637 N N . SER A 1 81 ? -12.680 4.575 4.882 1.00 43.75 81 SER A N 1
ATOM 638 C CA . SER A 1 81 ? -13.463 3.471 4.323 1.00 43.75 81 SER A CA 1
ATOM 639 C C . SER A 1 81 ? -14.475 4.043 3.345 1.00 43.75 81 SER A C 1
ATOM 641 O O . SER A 1 81 ? -15.374 4.791 3.729 1.00 43.75 81 SER A O 1
ATOM 643 N N . LYS A 1 82 ? -14.310 3.709 2.061 1.00 41.66 82 LYS A N 1
ATOM 644 C CA . LYS A 1 82 ? -15.284 4.055 1.023 1.00 41.66 82 LYS A CA 1
ATOM 645 C C . LYS A 1 82 ? -16.489 3.114 0.993 1.00 41.66 82 LYS A C 1
ATOM 647 O O . LYS A 1 82 ? -17.428 3.460 0.298 1.00 41.66 82 LYS A O 1
ATOM 652 N N . ASN A 1 83 ? -16.510 1.986 1.721 1.00 43.22 83 ASN A N 1
ATOM 653 C CA . ASN A 1 83 ? -17.565 0.978 1.512 1.00 43.22 83 ASN A CA 1
ATOM 654 C C . ASN A 1 83 ? -18.074 0.189 2.729 1.00 43.22 83 ASN A C 1
ATOM 656 O O . ASN A 1 83 ? -19.026 -0.554 2.550 1.00 43.22 83 ASN A O 1
ATOM 660 N N . ASN A 1 84 ? -17.549 0.343 3.945 1.00 41.50 84 ASN A N 1
ATOM 661 C CA . ASN A 1 84 ? -18.150 -0.296 5.125 1.00 41.50 84 ASN A CA 1
ATOM 662 C C . ASN A 1 84 ? -18.121 0.652 6.322 1.00 41.50 84 ASN A C 1
ATOM 664 O O . ASN A 1 84 ? -17.113 1.314 6.566 1.00 41.50 84 ASN A O 1
ATOM 668 N N . GLY A 1 85 ? -19.271 0.743 6.993 1.00 38.66 85 GLY A N 1
ATOM 669 C CA . GLY A 1 85 ? -19.623 1.751 7.985 1.00 38.66 85 GLY A CA 1
ATOM 670 C C . GLY A 1 85 ? -18.584 2.001 9.077 1.00 38.66 85 GLY A C 1
ATOM 671 O O . GLY A 1 85 ? -17.816 1.132 9.475 1.00 38.66 85 GLY A O 1
ATOM 672 N N . MET A 1 86 ? -18.610 3.246 9.548 1.00 44.34 86 MET A N 1
ATOM 673 C CA . MET A 1 86 ? -17.806 3.803 10.631 1.00 44.34 86 MET A CA 1
ATOM 674 C C . MET A 1 86 ? -17.779 2.885 11.860 1.00 44.34 86 MET A C 1
ATOM 676 O O . MET A 1 86 ? -18.834 2.569 12.404 1.00 44.34 86 MET A O 1
ATOM 680 N N . ILE A 1 87 ? -16.589 2.594 12.389 1.00 46.41 87 ILE A N 1
ATOM 681 C CA . ILE A 1 87 ? -16.446 2.416 13.836 1.00 46.41 87 ILE A CA 1
ATOM 682 C C . ILE A 1 87 ? -15.886 3.723 14.379 1.00 46.41 87 ILE A C 1
ATOM 684 O O . ILE A 1 87 ? -14.693 4.015 14.311 1.00 46.41 87 ILE A O 1
ATOM 688 N N . GLU A 1 88 ? -16.795 4.561 14.862 1.00 41.56 88 GLU A N 1
ATOM 689 C CA . GLU A 1 88 ? -16.461 5.754 15.619 1.00 41.56 88 GLU A CA 1
ATOM 690 C C . GLU A 1 88 ? -15.601 5.337 16.830 1.00 41.56 88 GLU A C 1
ATOM 692 O O . GLU A 1 88 ? -16.057 4.608 17.707 1.00 41.56 88 GLU A O 1
ATOM 697 N N . GLY A 1 89 ? -14.328 5.748 16.863 1.00 48.22 89 GLY A N 1
ATOM 698 C CA . GLY A 1 89 ? -13.463 5.557 18.033 1.00 48.22 89 GLY A CA 1
ATOM 699 C C . GLY A 1 89 ? -12.348 4.511 17.935 1.00 48.22 89 GLY A C 1
ATOM 700 O O . GLY A 1 89 ? -11.752 4.198 18.971 1.00 48.22 89 GLY A O 1
ATOM 701 N N . THR A 1 90 ? -11.984 4.000 16.755 1.00 52.88 90 THR A N 1
ATOM 702 C CA . THR A 1 90 ? -10.789 3.148 16.633 1.00 52.88 90 THR A CA 1
ATOM 703 C C . THR A 1 90 ? -9.526 3.934 16.988 1.00 52.88 90 THR A C 1
ATOM 705 O O . THR A 1 90 ? -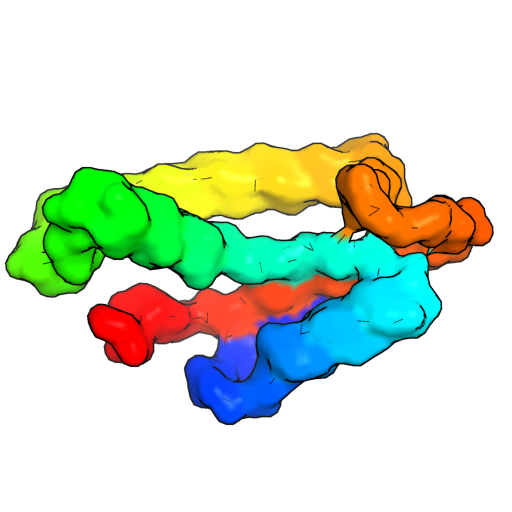8.998 4.753 16.241 1.00 52.88 90 THR A O 1
ATOM 708 N N . LYS A 1 91 ? -9.009 3.676 18.195 1.00 58.47 91 LYS A N 1
ATOM 709 C CA . LYS A 1 91 ? -7.759 4.260 18.696 1.00 58.47 91 LYS A CA 1
ATOM 710 C C . LYS A 1 91 ? -6.528 3.716 17.972 1.00 58.47 91 LYS A C 1
ATOM 712 O O . LYS A 1 91 ? -5.447 4.193 18.288 1.00 58.47 91 LYS A O 1
ATOM 717 N N . HIS A 1 92 ? -6.672 2.767 17.047 1.00 60.41 92 HIS A N 1
ATOM 718 C CA . HIS A 1 92 ? -5.581 2.032 16.414 1.00 60.41 92 HIS A CA 1
ATOM 719 C C . HIS A 1 92 ? -5.732 2.006 14.892 1.00 60.41 92 HIS A C 1
ATOM 721 O O . HIS A 1 92 ? -6.816 1.711 14.394 1.00 60.41 92 HIS A O 1
ATOM 727 N N . GLY A 1 93 ? -4.641 2.288 14.180 1.00 61.81 93 GLY A N 1
ATOM 728 C CA . GLY A 1 93 ? -4.528 2.095 12.737 1.00 61.81 93 GLY A CA 1
ATOM 729 C C . GLY A 1 93 ? -3.377 1.152 12.399 1.00 61.81 93 GLY A C 1
ATOM 730 O O . GLY A 1 93 ? -2.383 1.140 13.125 1.00 61.81 93 GLY A O 1
ATOM 731 N N . PHE A 1 94 ? -3.506 0.367 11.330 1.00 69.25 94 PHE A N 1
ATOM 732 C CA . PHE A 1 94 ? -2.496 -0.617 10.925 1.00 69.25 94 PHE A CA 1
ATOM 733 C C . PHE A 1 94 ? -1.913 -0.299 9.549 1.00 69.25 94 PHE A C 1
ATOM 735 O O . PHE A 1 94 ? -2.661 -0.007 8.617 1.00 69.25 94 PHE A O 1
ATOM 742 N N . LEU A 1 95 ? -0.585 -0.369 9.440 1.00 66.12 95 LEU A N 1
ATOM 743 C CA . LEU A 1 95 ? 0.162 -0.210 8.191 1.00 66.12 95 LEU A CA 1
ATOM 744 C C . LEU A 1 95 ? 0.812 -1.541 7.815 1.00 66.12 95 LEU A C 1
ATOM 746 O O . LEU A 1 95 ? 1.568 -2.085 8.623 1.00 66.12 95 LEU A O 1
ATOM 750 N N . ASP A 1 96 ? 0.561 -2.032 6.603 1.00 68.19 96 ASP A N 1
ATOM 751 C CA . ASP A 1 96 ? 1.349 -3.124 6.025 1.00 68.19 96 ASP A CA 1
ATOM 752 C C . ASP A 1 96 ? 2.651 -2.562 5.439 1.00 68.19 96 ASP A C 1
ATOM 754 O O . ASP A 1 96 ? 2.641 -1.624 4.635 1.00 68.19 96 ASP A O 1
ATOM 758 N N . ARG A 1 97 ? 3.790 -3.089 5.889 1.00 66.00 97 ARG A N 1
ATOM 759 C CA . ARG A 1 97 ? 5.124 -2.688 5.432 1.00 66.00 97 ARG A CA 1
ATOM 760 C C . ARG A 1 97 ? 5.933 -3.935 5.123 1.00 66.00 97 ARG A C 1
ATOM 762 O O . ARG A 1 97 ? 6.440 -4.606 6.028 1.00 66.00 97 ARG A O 1
ATOM 769 N N . SER A 1 98 ? 6.172 -4.176 3.846 1.00 60.62 98 SER A N 1
ATOM 770 C CA . SER A 1 98 ? 7.212 -5.100 3.433 1.00 60.62 98 SER A CA 1
ATOM 771 C C . SER A 1 98 ? 8.524 -4.367 3.204 1.00 60.62 98 SER A C 1
ATOM 773 O O . SER A 1 98 ? 8.618 -3.424 2.426 1.00 60.62 98 SER A O 1
ATOM 775 N N . LEU A 1 99 ? 9.576 -4.826 3.880 1.00 47.78 99 LEU A N 1
ATOM 776 C CA . LEU A 1 99 ? 10.940 -4.326 3.679 1.00 47.78 99 LEU A CA 1
ATOM 777 C C . LEU A 1 99 ? 11.538 -4.759 2.325 1.00 47.78 99 LEU A C 1
ATOM 779 O O . LEU A 1 99 ? 12.627 -4.306 1.986 1.00 47.78 99 LEU A O 1
ATOM 783 N N . VAL A 1 100 ? 10.875 -5.666 1.589 1.00 50.38 100 VAL A N 1
ATOM 784 C CA . VAL A 1 100 ? 11.481 -6.404 0.466 1.00 50.38 100 VAL A CA 1
ATOM 785 C C . VAL A 1 100 ? 10.502 -6.745 -0.676 1.00 50.38 100 VAL A C 1
ATOM 787 O O . VAL A 1 100 ? 10.838 -7.554 -1.535 1.00 50.38 100 VAL A O 1
ATOM 790 N N . ASP A 1 101 ? 9.306 -6.149 -0.749 1.00 50.09 101 ASP A N 1
ATOM 791 C CA . ASP A 1 101 ? 8.305 -6.567 -1.764 1.00 50.09 101 ASP A CA 1
ATOM 792 C C . ASP A 1 101 ? 8.667 -6.196 -3.205 1.00 50.09 101 ASP A C 1
ATOM 794 O O . ASP A 1 101 ? 8.119 -6.736 -4.161 1.00 50.09 101 ASP A O 1
ATOM 798 N N . VAL A 1 102 ? 9.701 -5.378 -3.344 1.00 48.62 102 VAL A N 1
ATOM 799 C CA . VAL A 1 102 ? 10.370 -5.023 -4.593 1.00 48.62 102 VAL A CA 1
ATOM 800 C C . VAL A 1 102 ? 11.271 -6.168 -5.110 1.00 48.62 102 VAL A C 1
ATOM 802 O O . VAL A 1 102 ? 11.839 -6.063 -6.177 1.00 48.62 102 VAL A O 1
ATOM 805 N N . LEU A 1 103 ? 11.461 -7.282 -4.393 1.00 44.31 103 LEU A N 1
ATOM 806 C CA . LEU A 1 103 ? 12.272 -8.416 -4.891 1.00 44.31 103 LEU A CA 1
ATOM 807 C C . LEU A 1 103 ? 11.462 -9.689 -5.167 1.00 44.31 103 LEU A C 1
ATOM 809 O O . LEU A 1 103 ? 12.035 -10.683 -5.608 1.00 44.31 103 LEU A O 1
ATOM 813 N N . ALA A 1 104 ? 10.158 -9.689 -4.881 1.00 43.31 104 ALA A N 1
ATOM 814 C CA . ALA A 1 104 ? 9.321 -10.888 -4.947 1.00 43.31 104 ALA A CA 1
ATOM 815 C C . ALA A 1 104 ? 8.426 -10.976 -6.200 1.00 43.31 104 ALA A C 1
ATOM 817 O O . ALA A 1 104 ? 7.711 -11.971 -6.338 1.00 43.31 104 ALA A O 1
ATOM 818 N N . TYR A 1 105 ? 8.463 -9.978 -7.094 1.00 42.28 105 TYR A N 1
ATOM 819 C CA . TYR A 1 105 ? 7.629 -9.905 -8.302 1.00 42.28 105 TYR A CA 1
ATOM 820 C C . TYR A 1 105 ? 8.426 -9.842 -9.604 1.00 42.28 105 TYR A C 1
ATOM 822 O O . TYR A 1 105 ? 9.384 -9.047 -9.705 1.00 42.28 105 TYR A O 1
#

Secondary structure (DSSP, 8-state):
-EEEEEE--TTSSHHHHHHHHHHTT-EEEPPHHHHHHHHHHHTT---TTS-HHHHHHHHHHHHHHHHHHHHHHHHTTT---SSS---TT--EEEEEE-SSGGG--

pLDDT: mean 72.64, std 14.5, range [38.66, 87.94]

Nearest PDB structures (foldseek):
  4q19-assembly1_B  TM=6.191E-01  e=2.243E-01  Homo sapiens
  8ova-assembly1_AG  TM=3.952E-01  e=8.528E+00  Trypanosoma brucei brucei